Protein AF-A0A2R6EKC9-F1 (afdb_monomer)

Solvent-accessible surface area (backbone atoms only — not comparable to full-atom values): 5027 Å² total; per-residue (Å²): 110,56,73,66,59,48,53,51,51,53,52,45,53,69,73,37,22,56,61,52,12,46,51,50,48,76,74,42,62,63,78,63,34,31,74,49,75,50,29,46,23,76,59,31,49,51,51,53,38,53,52,52,52,52,50,51,24,51,51,30,36,73,76,72,70,48,46,81,78,52,73,65,36,52,54,52,43,47,50,53,47,65,76,42,30,42,60,29,29,45,29,50,79,109

Radius of gyration: 13.17 Å; Cα contacts (8 Å, |Δi|>4): 97; chains: 1; bounding box: 31×19×33 Å

pLDDT: mean 91.04, std 4.57, range [70.75, 96.44]

Nearest PDB structures (foldseek):
  8g6v-assembly1_I  TM=2.918E-01  e=6.069E+00  Hepatitis B virus

Mean predicted aligned error: 3.45 Å

Structure (mmCIF, N/CA/C/O backbone):
data_AF-A0A2R6EKC9-F1
#
_entry.id   AF-A0A2R6EKC9-F1
#
loop_
_atom_site.group_PDB
_atom_site.id
_atom_site.type_symbo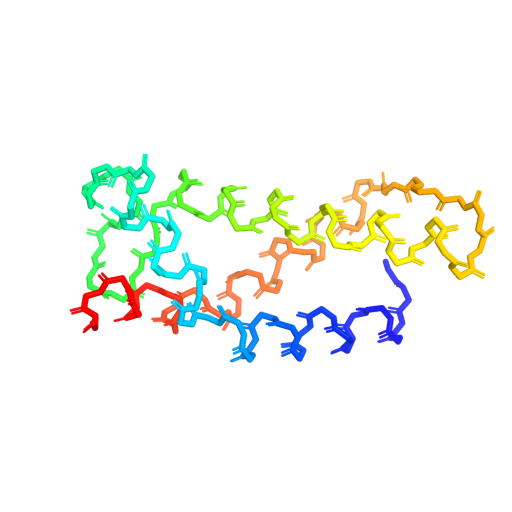l
_atom_site.label_atom_id
_atom_site.label_alt_id
_atom_site.label_comp_id
_atom_site.label_asym_id
_atom_site.label_entity_id
_atom_site.label_seq_id
_atom_site.pdbx_PDB_ins_code
_atom_site.Cartn_x
_atom_site.Cartn_y
_atom_site.Cartn_z
_atom_site.occupancy
_atom_site.B_iso_or_equiv
_atom_site.auth_seq_id
_atom_site.auth_comp_id
_atom_site.auth_asym_id
_atom_site.auth_atom_id
_atom_site.pdbx_PDB_model_num
ATOM 1 N N . MET A 1 1 ? 1.590 -3.158 -13.316 1.00 89.81 1 MET A N 1
ATOM 2 C CA . MET A 1 1 ? 2.861 -3.463 -12.633 1.00 89.81 1 MET A CA 1
ATOM 3 C C . MET A 1 1 ? 3.480 -4.716 -13.235 1.00 89.81 1 MET A C 1
ATOM 5 O O . MET A 1 1 ? 2.759 -5.469 -13.886 1.00 89.81 1 MET A O 1
ATOM 9 N N . ASP A 1 2 ? 4.795 -4.929 -13.125 1.00 89.12 2 ASP A N 1
ATOM 10 C CA . ASP A 1 2 ? 5.368 -6.230 -13.503 1.00 89.1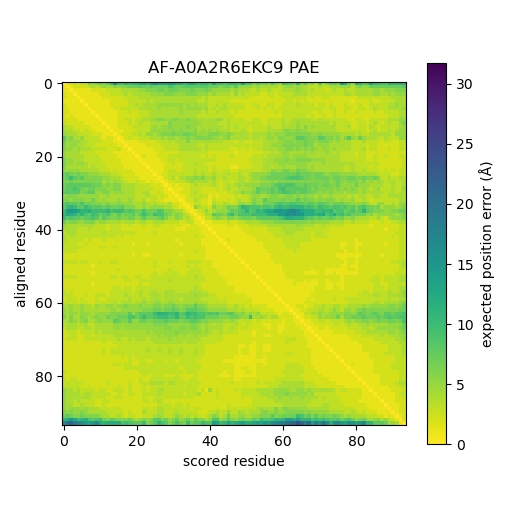2 2 ASP A CA 1
ATOM 11 C C . ASP A 1 2 ? 5.271 -7.251 -12.354 1.00 89.12 2 ASP A C 1
ATOM 13 O O . ASP A 1 2 ? 4.956 -6.909 -11.213 1.00 89.12 2 ASP A O 1
ATOM 17 N N . ARG A 1 3 ? 5.509 -8.535 -12.652 1.00 90.75 3 ARG A N 1
ATOM 18 C CA . ARG A 1 3 ? 5.369 -9.603 -11.649 1.00 90.75 3 ARG A CA 1
ATOM 19 C C . ARG A 1 3 ? 6.319 -9.424 -10.462 1.00 90.75 3 ARG A C 1
ATOM 21 O O . ARG A 1 3 ? 5.923 -9.708 -9.339 1.00 90.75 3 ARG A O 1
ATOM 28 N N . TYR A 1 4 ? 7.552 -8.992 -10.711 1.00 89.38 4 TYR A N 1
ATOM 29 C CA . TYR A 1 4 ? 8.554 -8.837 -9.659 1.00 89.38 4 TYR A CA 1
ATOM 30 C C . TYR A 1 4 ? 8.187 -7.679 -8.726 1.00 89.38 4 TYR A C 1
ATOM 32 O O . TYR A 1 4 ? 8.273 -7.812 -7.510 1.00 89.38 4 TYR A O 1
ATOM 40 N N . GLU A 1 5 ? 7.723 -6.563 -9.289 1.00 91.69 5 GLU A N 1
ATOM 41 C CA . GLU A 1 5 ? 7.203 -5.430 -8.526 1.00 91.69 5 GLU A CA 1
ATOM 42 C C . GLU A 1 5 ? 6.000 -5.841 -7.665 1.00 91.69 5 GLU A C 1
ATOM 44 O O . GLU A 1 5 ? 5.964 -5.506 -6.482 1.00 91.69 5 GLU A O 1
ATOM 49 N N . ARG A 1 6 ? 5.057 -6.617 -8.223 1.00 92.25 6 ARG A N 1
ATOM 50 C CA . ARG A 1 6 ? 3.892 -7.120 -7.479 1.00 92.25 6 ARG A CA 1
ATOM 51 C C . ARG A 1 6 ? 4.311 -8.008 -6.308 1.00 92.25 6 ARG A C 1
ATOM 53 O O . ARG A 1 6 ? 3.841 -7.789 -5.200 1.00 92.25 6 ARG A O 1
ATOM 60 N N . GLU A 1 7 ? 5.183 -8.989 -6.549 1.00 92.38 7 GLU A N 1
ATOM 61 C CA . GLU A 1 7 ? 5.698 -9.897 -5.510 1.00 92.38 7 GLU A CA 1
ATOM 62 C C . GLU A 1 7 ? 6.417 -9.117 -4.398 1.00 92.38 7 GLU A C 1
ATOM 64 O O . GLU A 1 7 ? 6.200 -9.375 -3.218 1.00 92.38 7 GLU A O 1
ATOM 69 N N . LEU A 1 8 ? 7.208 -8.102 -4.756 1.00 90.25 8 LEU A N 1
ATOM 70 C CA . LEU A 1 8 ? 7.913 -7.277 -3.778 1.00 90.25 8 LEU A CA 1
ATOM 71 C C . LEU A 1 8 ? 6.952 -6.429 -2.934 1.00 90.25 8 LEU A C 1
ATOM 73 O O . LEU A 1 8 ? 7.157 -6.308 -1.727 1.00 90.25 8 LEU A O 1
ATOM 77 N N . LEU A 1 9 ? 5.913 -5.842 -3.537 1.00 91.75 9 LEU A N 1
ATOM 78 C CA . LEU A 1 9 ? 4.908 -5.082 -2.787 1.00 91.75 9 LEU A CA 1
ATOM 79 C C . LEU A 1 9 ? 4.044 -5.980 -1.892 1.00 91.75 9 LEU A C 1
ATOM 81 O O . LEU A 1 9 ? 3.717 -5.567 -0.782 1.00 91.75 9 LEU A O 1
ATOM 85 N N . ASP A 1 10 ? 3.720 -7.193 -2.340 1.00 92.19 10 ASP A N 1
ATOM 86 C CA . ASP A 1 10 ? 2.993 -8.207 -1.564 1.00 92.19 10 ASP A CA 1
ATOM 87 C C . ASP A 1 10 ? 3.798 -8.681 -0.334 1.00 92.19 10 ASP A C 1
ATOM 89 O O . ASP A 1 10 ? 3.300 -8.735 0.798 1.00 92.19 10 ASP A O 1
ATOM 93 N N . ASP A 1 11 ? 5.099 -8.916 -0.520 1.00 90.19 11 ASP A N 1
ATOM 94 C CA . ASP A 1 11 ? 6.020 -9.197 0.581 1.00 90.19 11 ASP A CA 1
ATOM 95 C C . ASP A 1 11 ? 6.156 -7.991 1.521 1.00 90.19 11 ASP A C 1
ATOM 97 O O . ASP A 1 11 ? 6.169 -8.150 2.746 1.00 90.19 11 ASP A O 1
ATOM 101 N N . ALA A 1 12 ? 6.232 -6.775 0.971 1.00 87.38 12 ALA A N 1
ATOM 102 C CA . ALA A 1 12 ? 6.359 -5.552 1.753 1.00 87.38 12 ALA A CA 1
ATOM 103 C C . ALA A 1 12 ? 5.130 -5.323 2.638 1.00 87.38 12 ALA A C 1
ATOM 105 O O . ALA A 1 12 ? 5.288 -5.123 3.840 1.00 87.38 12 ALA A O 1
ATOM 106 N N . ILE A 1 13 ? 3.913 -5.398 2.092 1.00 90.00 13 ILE A N 1
ATOM 107 C CA . ILE A 1 13 ? 2.686 -5.206 2.877 1.00 90.00 13 ILE A CA 1
ATOM 108 C C . ILE A 1 13 ? 2.534 -6.294 3.948 1.00 90.00 13 ILE A C 1
ATOM 110 O O . ILE A 1 13 ? 2.164 -5.975 5.077 1.00 90.00 13 ILE A O 1
ATOM 114 N N . SER A 1 14 ? 2.931 -7.538 3.650 1.00 88.00 14 SER A N 1
ATOM 115 C CA . SER A 1 14 ? 2.914 -8.662 4.596 1.00 88.00 14 SER A CA 1
ATOM 116 C C . SER A 1 14 ? 3.898 -8.493 5.756 1.00 88.00 14 SER A C 1
ATOM 118 O O . SER A 1 14 ? 3.592 -8.839 6.898 1.00 88.00 14 SER A O 1
ATOM 120 N N . GLN A 1 15 ? 5.107 -8.003 5.477 1.00 87.69 15 GLN A N 1
ATOM 121 C CA . GLN A 1 15 ? 6.161 -7.831 6.485 1.00 87.69 15 GLN A CA 1
ATOM 122 C C . GLN A 1 15 ? 5.989 -6.541 7.285 1.00 87.69 15 GLN A C 1
ATOM 124 O O . GLN A 1 15 ? 6.382 -6.473 8.449 1.00 87.69 15 GLN A O 1
ATOM 129 N N . LEU A 1 16 ? 5.404 -5.518 6.665 1.00 88.56 16 LEU A N 1
ATOM 130 C CA . LEU A 1 16 ? 5.273 -4.187 7.240 1.00 88.56 16 LEU A CA 1
ATOM 131 C C . LEU A 1 16 ? 3.887 -3.927 7.828 1.00 88.56 16 LEU A C 1
ATOM 133 O O . LEU A 1 16 ? 3.687 -2.830 8.339 1.00 88.56 16 LEU A O 1
ATOM 137 N N . SER A 1 17 ? 2.958 -4.895 7.829 1.00 87.31 17 SER A N 1
ATOM 138 C CA . SER A 1 17 ? 1.586 -4.690 8.334 1.00 87.31 17 SER A CA 1
ATOM 139 C C . SER A 1 17 ? 1.574 -4.091 9.744 1.00 87.31 17 SER A C 1
ATOM 141 O O . SER A 1 17 ? 0.850 -3.134 9.989 1.00 87.31 17 SER A O 1
ATOM 143 N N . ALA A 1 18 ? 2.451 -4.568 10.637 1.00 87.38 18 ALA A N 1
ATOM 144 C CA . ALA A 1 18 ? 2.595 -4.030 11.991 1.00 87.38 18 ALA A CA 1
ATOM 145 C C . ALA A 1 18 ? 3.083 -2.569 12.006 1.00 87.38 18 ALA A C 1
ATOM 147 O O . ALA A 1 18 ? 2.579 -1.732 12.752 1.00 87.38 18 ALA A O 1
ATOM 148 N N . SER A 1 19 ? 4.053 -2.232 11.150 1.00 88.69 19 SER A N 1
ATOM 149 C CA . SER A 1 19 ? 4.553 -0.858 11.032 1.00 88.69 19 SER A CA 1
ATOM 150 C C . SER A 1 19 ? 3.516 0.075 10.407 1.00 88.69 19 SER A C 1
ATOM 152 O O . SER A 1 19 ? 3.441 1.237 10.800 1.00 88.69 19 SER A O 1
ATOM 154 N N . ILE A 1 20 ? 2.745 -0.417 9.436 1.00 90.31 20 ILE A N 1
ATOM 155 C CA . ILE A 1 20 ? 1.650 0.306 8.786 1.00 90.31 20 ILE A CA 1
ATOM 156 C C . ILE A 1 20 ? 0.542 0.566 9.810 1.00 90.31 20 ILE A C 1
ATOM 158 O O . ILE A 1 20 ? 0.138 1.714 9.979 1.00 90.31 20 ILE A O 1
ATOM 162 N N . GLY A 1 21 ? 0.122 -0.463 10.551 1.00 87.25 21 GLY A N 1
ATOM 163 C CA . GLY A 1 21 ? -0.864 -0.339 11.622 1.00 87.25 21 GLY A CA 1
ATOM 164 C C . GLY A 1 21 ? -0.427 0.656 12.698 1.00 87.25 21 GLY A C 1
ATOM 165 O O . GLY A 1 21 ? -1.199 1.538 13.076 1.00 87.25 21 GLY A O 1
ATOM 166 N N . ASN A 1 22 ? 0.843 0.613 13.121 1.00 88.50 22 ASN A N 1
ATOM 167 C CA . ASN A 1 22 ? 1.367 1.591 14.075 1.00 88.50 22 ASN A CA 1
ATOM 168 C C . ASN A 1 22 ? 1.376 3.022 13.512 1.00 88.50 22 ASN A C 1
ATOM 170 O O . ASN A 1 22 ? 0.993 3.953 14.214 1.00 88.50 22 ASN A O 1
ATOM 174 N N . ALA A 1 23 ? 1.778 3.210 12.251 1.00 89.81 23 ALA A N 1
ATOM 175 C CA . ALA A 1 23 ? 1.780 4.529 11.618 1.00 89.81 23 ALA A CA 1
ATOM 176 C C . ALA A 1 23 ? 0.363 5.111 11.491 1.00 89.81 23 ALA A C 1
ATOM 178 O O . ALA A 1 23 ? 0.164 6.300 11.738 1.00 89.81 23 ALA A O 1
ATOM 179 N N . LEU A 1 24 ? -0.624 4.273 11.157 1.00 90.50 24 LEU A N 1
ATOM 180 C CA . LEU A 1 24 ? -2.032 4.667 11.120 1.00 90.50 24 LEU A CA 1
ATOM 181 C C . LEU A 1 24 ? -2.535 5.060 12.515 1.00 90.50 24 LEU A C 1
ATOM 183 O O . LEU A 1 24 ? -3.160 6.108 12.657 1.00 90.50 24 LEU A O 1
ATOM 187 N N . ARG A 1 25 ? -2.196 4.278 13.547 1.00 88.19 25 ARG A N 1
ATOM 188 C CA . ARG A 1 25 ? -2.549 4.569 14.945 1.00 88.19 25 ARG A CA 1
ATOM 189 C C . ARG A 1 25 ? -1.938 5.868 15.469 1.00 88.19 25 ARG A C 1
ATOM 191 O O . ARG A 1 25 ? -2.592 6.598 16.203 1.00 88.19 25 ARG A O 1
ATOM 198 N N . GLU A 1 26 ? -0.667 6.126 15.172 1.00 90.56 26 GLU A N 1
ATOM 199 C CA . GLU A 1 26 ? 0.029 7.328 15.651 1.00 90.56 26 GLU A CA 1
ATOM 200 C C . GLU A 1 26 ? -0.379 8.584 14.871 1.00 90.56 26 GLU A C 1
ATOM 202 O O . GLU A 1 26 ? -0.367 9.687 15.419 1.00 90.56 26 GLU A O 1
ATOM 207 N N . GLY A 1 27 ? -0.712 8.424 13.588 1.00 89.94 27 GLY A N 1
ATOM 208 C CA . GLY A 1 27 ? -1.037 9.527 12.690 1.00 89.94 27 GLY A CA 1
ATOM 209 C C . GLY A 1 27 ? -2.498 9.968 12.727 1.00 89.94 27 GLY A C 1
ATOM 210 O O . GLY A 1 27 ? -2.777 11.126 12.409 1.00 89.94 27 GLY A O 1
ATOM 211 N N . PHE A 1 28 ? -3.423 9.076 13.096 1.00 90.56 28 PHE A N 1
ATOM 212 C CA . PHE A 1 28 ? -4.861 9.303 12.964 1.00 90.56 28 PHE A CA 1
ATOM 213 C C . PHE A 1 28 ? -5.656 8.764 14.154 1.00 90.56 28 PHE A C 1
ATOM 215 O O . PHE A 1 28 ? -5.229 7.869 14.879 1.00 90.56 28 PHE A O 1
ATOM 222 N N . GLU A 1 29 ? -6.859 9.303 14.335 1.00 89.44 29 GLU A N 1
ATOM 223 C CA . GLU A 1 29 ? -7.839 8.730 15.254 1.00 89.44 29 GLU A CA 1
ATOM 224 C C . GLU A 1 29 ? -8.298 7.362 14.728 1.00 89.44 29 GLU A C 1
ATOM 226 O O . GLU A 1 29 ? -8.530 7.204 13.531 1.00 89.44 29 GLU A O 1
ATOM 231 N N . THR A 1 30 ? -8.446 6.372 15.614 1.00 83.94 30 THR A N 1
ATOM 232 C CA . THR A 1 30 ? -8.795 4.986 15.247 1.00 83.94 30 THR A CA 1
ATOM 233 C C . THR A 1 30 ? -10.049 4.911 14.374 1.00 83.94 30 THR A C 1
ATOM 235 O O . THR A 1 30 ? -10.038 4.228 13.358 1.00 83.94 30 THR A O 1
ATOM 238 N N . GLU A 1 31 ? -11.091 5.669 14.719 1.00 85.31 31 GLU A N 1
ATOM 239 C CA . GLU A 1 31 ? -12.369 5.725 13.988 1.00 85.31 31 GLU A CA 1
ATOM 240 C C . GLU A 1 31 ? -12.229 6.297 12.567 1.00 85.31 31 GLU A C 1
ATOM 242 O O . GLU A 1 31 ? -13.082 6.070 11.718 1.00 85.31 31 GLU A O 1
ATOM 247 N N . ALA A 1 32 ? -11.156 7.041 12.281 1.00 88.12 32 ALA A N 1
ATOM 248 C CA . ALA A 1 32 ? -10.906 7.563 10.942 1.00 88.12 32 ALA A CA 1
ATOM 249 C C . ALA A 1 32 ? -10.324 6.499 10.001 1.00 88.12 32 ALA A C 1
ATOM 251 O O . ALA A 1 32 ? -10.456 6.630 8.785 1.00 88.12 32 ALA A O 1
ATOM 252 N N . VAL A 1 33 ? -9.662 5.470 10.538 1.00 89.50 33 VAL A N 1
ATOM 253 C CA . VAL A 1 33 ? -8.893 4.479 9.764 1.00 89.50 33 VAL A CA 1
ATOM 254 C C . VAL A 1 33 ? -9.443 3.057 9.866 1.00 89.50 33 VAL A C 1
ATOM 256 O O . VAL A 1 33 ? -9.064 2.225 9.048 1.00 89.50 33 VAL A O 1
ATOM 259 N N . LEU A 1 34 ? -10.339 2.787 10.817 1.00 87.81 34 LEU A N 1
ATOM 260 C CA . LEU A 1 34 ? -10.982 1.489 11.030 1.00 87.81 34 LEU A CA 1
ATOM 261 C C . LEU A 1 34 ? -12.504 1.613 11.058 1.00 87.81 34 LEU A C 1
ATOM 263 O O . LEU A 1 34 ? -13.045 2.388 11.846 1.00 87.81 34 LEU A O 1
ATOM 267 N N . GLU A 1 35 ? -13.163 0.814 10.223 1.00 84.38 35 GLU A N 1
ATOM 268 C CA . GLU A 1 35 ? -14.622 0.664 10.220 1.00 84.38 35 GLU A CA 1
ATOM 269 C C . GLU A 1 35 ? -15.027 -0.392 11.263 1.00 84.38 35 GLU A C 1
ATOM 271 O O . GLU A 1 35 ? -15.854 -0.146 12.143 1.00 84.38 35 GLU A O 1
ATOM 276 N N . GLU A 1 36 ? -14.350 -1.546 11.229 1.00 81.75 36 GLU A N 1
ATOM 277 C CA . GLU A 1 36 ? -14.469 -2.638 12.196 1.00 81.75 36 GLU A CA 1
ATOM 278 C C . GLU A 1 36 ? -13.079 -3.092 12.679 1.00 81.75 36 GLU A C 1
ATOM 280 O O . GLU A 1 36 ? -12.049 -2.549 12.287 1.00 81.75 36 GLU A O 1
ATOM 285 N N . LYS A 1 37 ? -13.009 -4.076 13.586 1.00 79.00 37 LYS A N 1
ATOM 286 C CA . LYS A 1 37 ? -11.725 -4.515 14.175 1.00 79.00 37 LYS A CA 1
ATOM 287 C C . LYS A 1 37 ? -10.750 -5.120 13.161 1.00 79.00 37 LYS A C 1
ATOM 289 O O . LYS A 1 37 ? -9.558 -5.216 13.449 1.00 79.00 37 LYS A O 1
ATOM 294 N N . ASP A 1 38 ? -11.273 -5.570 12.037 1.00 85.38 38 ASP A N 1
ATOM 295 C CA . ASP A 1 38 ? -10.604 -6.293 10.967 1.00 85.38 38 ASP A CA 1
ATOM 296 C C . ASP A 1 38 ? -10.922 -5.695 9.590 1.00 85.38 38 ASP A C 1
ATOM 298 O O . ASP A 1 38 ? -10.734 -6.377 8.588 1.00 85.38 38 ASP A O 1
ATOM 302 N N . GLU A 1 39 ? -11.369 -4.435 9.537 1.00 91.06 39 GLU A N 1
ATOM 303 C CA . GLU A 1 39 ? -11.659 -3.742 8.280 1.00 91.06 39 GLU A CA 1
ATOM 304 C C . GLU A 1 39 ? -11.214 -2.275 8.336 1.00 91.06 39 GLU A C 1
ATOM 306 O O . GLU A 1 39 ? -11.596 -1.526 9.246 1.00 91.06 39 GLU A O 1
ATOM 311 N N . LEU A 1 40 ? -10.396 -1.851 7.366 1.00 92.06 40 LEU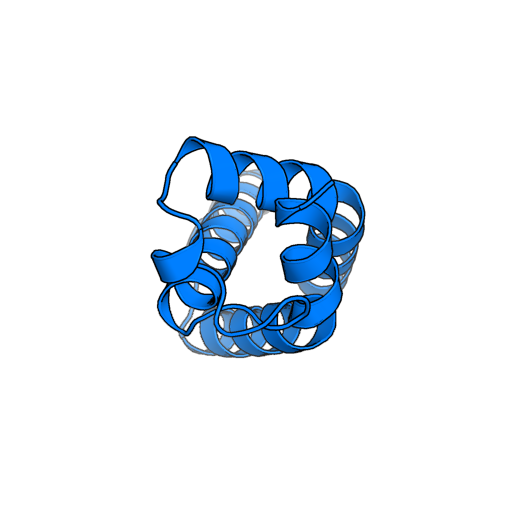 A N 1
ATOM 312 C CA . LEU A 1 40 ? -10.032 -0.441 7.221 1.00 92.06 40 LEU A CA 1
ATOM 313 C C . LEU A 1 40 ? -11.205 0.364 6.655 1.00 92.06 40 LEU A C 1
ATOM 315 O O . LEU A 1 40 ? -11.968 -0.108 5.818 1.00 92.06 40 LEU A O 1
ATOM 319 N N . THR A 1 41 ? -11.295 1.638 7.034 1.00 94.75 41 THR A N 1
ATOM 320 C CA . THR A 1 41 ? -12.148 2.576 6.289 1.00 94.75 41 THR A CA 1
ATOM 321 C C . THR A 1 41 ? -11.572 2.829 4.893 1.00 94.75 41 THR A C 1
ATOM 323 O O . THR A 1 41 ? -10.371 2.656 4.657 1.00 94.75 41 THR A O 1
ATOM 326 N N . ASP A 1 42 ? -12.382 3.399 3.994 1.00 94.56 42 ASP A N 1
ATOM 327 C CA . ASP A 1 42 ? -11.906 3.926 2.704 1.00 94.56 42 ASP A CA 1
ATOM 328 C C . ASP A 1 42 ? -10.694 4.863 2.868 1.00 94.56 42 ASP A C 1
ATOM 330 O O . ASP A 1 42 ? -9.771 4.868 2.051 1.00 94.56 42 ASP A O 1
ATOM 334 N N . PHE A 1 43 ? -10.674 5.659 3.943 1.00 94.12 43 PHE A N 1
ATOM 335 C CA . PHE A 1 43 ? -9.564 6.558 4.246 1.00 94.12 43 PHE A CA 1
ATOM 336 C C . PHE A 1 43 ? -8.302 5.796 4.672 1.00 94.12 43 PHE A C 1
ATOM 338 O O . PHE A 1 43 ? -7.213 6.101 4.178 1.00 94.12 43 PHE A O 1
ATOM 345 N N . GLY A 1 44 ? -8.442 4.794 5.545 1.00 93.62 44 GLY A N 1
ATOM 346 C CA . GLY A 1 44 ? -7.344 3.918 5.951 1.00 93.62 44 GLY A CA 1
ATOM 347 C C . GLY A 1 44 ? -6.745 3.181 4.753 1.00 93.62 44 GLY A C 1
ATOM 348 O O . GLY A 1 44 ? -5.537 3.261 4.518 1.00 93.62 44 GLY A O 1
ATOM 349 N N . ALA A 1 45 ? -7.593 2.562 3.931 1.00 94.69 45 ALA A N 1
ATOM 350 C CA . ALA A 1 45 ? -7.181 1.873 2.714 1.00 94.69 45 ALA A CA 1
ATOM 351 C C . ALA A 1 45 ? -6.474 2.821 1.729 1.00 94.69 45 ALA A C 1
ATOM 353 O O . ALA A 1 45 ? -5.391 2.502 1.232 1.00 94.69 45 ALA A O 1
ATOM 354 N N . MET A 1 46 ? -7.017 4.022 1.497 1.00 95.31 46 MET A N 1
ATOM 355 C CA . MET A 1 46 ? -6.390 5.043 0.647 1.00 95.31 46 MET A CA 1
ATOM 356 C C . MET A 1 46 ? -4.999 5.448 1.160 1.00 95.31 46 MET A C 1
ATOM 358 O O . MET A 1 46 ? -4.077 5.646 0.363 1.00 95.31 46 MET A O 1
ATOM 362 N N . TRP A 1 47 ? -4.813 5.562 2.478 1.00 95.25 47 TRP A N 1
ATOM 363 C CA . TRP A 1 47 ? -3.506 5.875 3.055 1.00 95.25 47 TRP A CA 1
ATOM 364 C C . TRP A 1 47 ? -2.486 4.764 2.777 1.00 95.25 47 TRP A C 1
ATOM 366 O O . TRP A 1 47 ? -1.378 5.047 2.310 1.00 95.25 47 TRP A O 1
ATOM 376 N N . VAL A 1 48 ? -2.869 3.499 2.991 1.00 94.50 48 VAL A N 1
ATOM 377 C CA . VAL A 1 48 ? -2.006 2.338 2.710 1.00 94.50 48 VAL A CA 1
ATOM 378 C C . VAL A 1 48 ? -1.668 2.259 1.219 1.00 94.50 48 VAL A C 1
ATOM 380 O O . VAL A 1 48 ? -0.509 2.044 0.859 1.00 94.50 48 VAL A O 1
ATOM 383 N N . GLN A 1 49 ? -2.643 2.509 0.341 1.00 95.31 49 GLN A N 1
ATOM 384 C CA . GLN A 1 49 ? -2.406 2.595 -1.102 1.00 95.31 49 GLN A CA 1
ATOM 385 C C . GLN A 1 49 ? -1.370 3.678 -1.429 1.00 95.31 49 GLN A C 1
ATOM 387 O O . GLN A 1 49 ? -0.421 3.417 -2.166 1.00 95.31 49 GLN A O 1
ATOM 392 N N . GLY A 1 50 ? -1.495 4.874 -0.844 1.00 94.75 50 GLY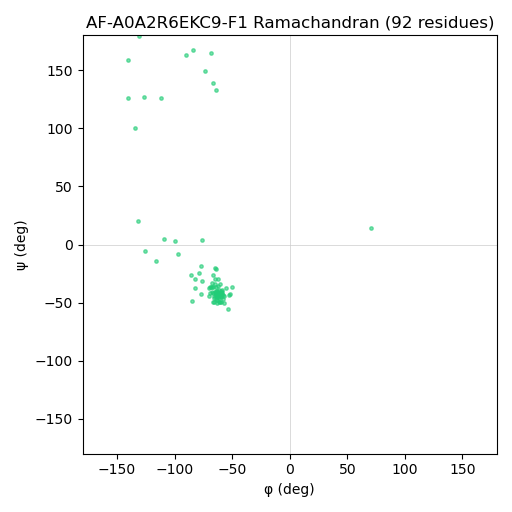 A N 1
ATOM 393 C CA . GLY A 1 50 ? -0.530 5.962 -1.022 1.00 94.75 50 GLY A CA 1
ATOM 394 C C . GLY A 1 50 ? 0.884 5.590 -0.566 1.00 94.75 50 GLY A C 1
ATOM 395 O O . GLY A 1 50 ? 1.861 5.900 -1.254 1.00 94.75 50 GLY A O 1
ATOM 396 N N . TYR A 1 51 ? 0.998 4.867 0.550 1.00 93.56 51 TYR A N 1
ATOM 397 C CA . TYR A 1 51 ? 2.270 4.331 1.029 1.00 93.56 51 TYR A CA 1
ATOM 398 C C . TYR A 1 51 ? 2.907 3.372 0.008 1.00 93.56 51 TYR A C 1
ATOM 400 O O . TYR A 1 51 ? 4.070 3.554 -0.364 1.00 93.56 51 TYR A O 1
ATOM 408 N N . LEU A 1 52 ? 2.146 2.400 -0.506 1.00 94.44 52 LEU A N 1
ATOM 409 C CA . LEU A 1 52 ? 2.637 1.440 -1.501 1.00 94.44 52 LEU A CA 1
ATOM 410 C C . LEU A 1 52 ? 2.970 2.092 -2.850 1.00 94.44 52 LEU A C 1
ATOM 412 O O . LEU A 1 52 ? 3.973 1.738 -3.469 1.00 94.44 52 LEU A O 1
ATOM 416 N N . VAL A 1 53 ? 2.199 3.094 -3.279 1.00 95.81 53 VAL A N 1
ATOM 417 C CA . VAL A 1 53 ? 2.515 3.908 -4.466 1.00 95.81 53 VAL A CA 1
ATOM 418 C C . VAL A 1 53 ? 3.880 4.584 -4.305 1.00 95.81 53 VAL A C 1
ATOM 420 O O . VAL A 1 53 ? 4.690 4.569 -5.234 1.00 95.81 53 VAL A O 1
ATOM 423 N N . GLY A 1 54 ? 4.176 5.128 -3.120 1.00 94.69 54 GLY A N 1
ATOM 424 C CA . GLY A 1 54 ? 5.484 5.711 -2.808 1.00 94.69 54 GLY A CA 1
ATOM 425 C C . GLY A 1 54 ? 6.629 4.692 -2.853 1.00 94.69 54 GLY A C 1
ATOM 426 O O . GLY A 1 54 ? 7.705 4.993 -3.383 1.00 94.69 54 GLY A O 1
ATOM 427 N N . GLN A 1 55 ? 6.395 3.474 -2.354 1.00 93.44 55 GLN A N 1
ATOM 428 C CA . GLN A 1 55 ? 7.363 2.373 -2.433 1.00 93.44 55 GLN A CA 1
ATOM 429 C C . GLN A 1 55 ? 7.645 1.977 -3.887 1.00 93.44 55 GLN A C 1
ATOM 431 O O . GLN A 1 55 ? 8.807 1.913 -4.289 1.00 93.44 55 GLN A O 1
ATOM 436 N N . LEU A 1 56 ? 6.601 1.797 -4.703 1.00 94.69 56 LEU A N 1
ATOM 437 C CA . LEU A 1 56 ? 6.742 1.452 -6.120 1.00 94.69 56 LEU A CA 1
ATOM 438 C C . LEU A 1 56 ? 7.491 2.539 -6.900 1.00 94.69 56 LEU A C 1
ATOM 440 O O . LEU A 1 56 ? 8.417 2.236 -7.655 1.00 94.69 56 LEU A O 1
ATOM 444 N N . ALA A 1 57 ? 7.138 3.810 -6.690 1.00 95.75 57 ALA A N 1
ATOM 445 C CA . ALA A 1 57 ? 7.822 4.933 -7.328 1.00 95.75 57 ALA A CA 1
ATOM 446 C C . ALA A 1 57 ? 9.316 4.969 -6.961 1.00 95.75 57 ALA A C 1
ATOM 448 O O . ALA A 1 57 ? 10.166 5.178 -7.829 1.00 95.75 57 ALA A O 1
ATOM 449 N N . THR A 1 58 ? 9.646 4.709 -5.691 1.00 94.25 58 THR A N 1
ATOM 450 C CA . THR A 1 58 ? 11.034 4.642 -5.208 1.00 94.25 58 THR A CA 1
ATOM 451 C C . THR A 1 58 ? 11.787 3.471 -5.837 1.00 94.25 58 THR A C 1
ATOM 453 O O . THR A 1 58 ? 12.901 3.651 -6.334 1.00 94.25 58 THR A O 1
ATOM 456 N N . LEU A 1 59 ? 11.170 2.287 -5.877 1.00 92.31 59 LEU A N 1
ATOM 457 C CA . LEU A 1 59 ? 11.743 1.097 -6.497 1.00 92.31 59 LEU A CA 1
ATOM 458 C C . LEU A 1 59 ? 12.086 1.359 -7.966 1.00 92.31 59 LEU A C 1
ATOM 460 O O . LEU A 1 59 ? 13.225 1.136 -8.374 1.00 92.31 59 LEU A O 1
ATOM 464 N N . ARG A 1 60 ? 11.137 1.893 -8.742 1.00 94.25 60 ARG A N 1
ATOM 465 C CA . ARG A 1 60 ? 11.337 2.180 -10.170 1.00 94.25 60 ARG A CA 1
ATOM 466 C C . ARG A 1 60 ? 12.337 3.305 -10.427 1.00 94.25 60 ARG A C 1
ATOM 468 O O . ARG A 1 60 ? 13.081 3.254 -11.408 1.00 94.25 60 ARG A O 1
ATOM 475 N N . ALA A 1 61 ? 12.401 4.307 -9.548 1.00 95.19 61 ALA A N 1
ATOM 476 C CA . ALA A 1 61 ? 13.427 5.346 -9.622 1.00 95.19 61 ALA A CA 1
ATOM 477 C C . ALA A 1 61 ? 14.836 4.748 -9.514 1.00 95.19 61 ALA A C 1
ATOM 479 O O . ALA A 1 61 ? 15.724 5.126 -10.274 1.00 95.19 61 ALA A O 1
ATOM 480 N N . ILE A 1 62 ? 15.030 3.797 -8.596 1.00 92.56 62 ILE A N 1
ATOM 481 C CA . ILE A 1 62 ? 16.330 3.166 -8.341 1.00 92.56 62 ILE A CA 1
ATOM 482 C C . ILE A 1 62 ? 16.667 2.126 -9.417 1.00 92.56 62 ILE A C 1
ATOM 484 O O . ILE A 1 62 ? 17.810 2.067 -9.868 1.00 92.56 62 ILE A O 1
ATOM 488 N N . SER A 1 63 ? 15.700 1.306 -9.835 1.00 90.25 63 SER A N 1
ATOM 489 C CA . SER A 1 63 ? 15.940 0.181 -10.747 1.00 90.25 63 SER A CA 1
ATOM 490 C C . SER A 1 63 ? 15.982 0.584 -12.222 1.00 90.25 63 SER A C 1
ATOM 492 O O . SER A 1 63 ? 16.788 0.048 -12.981 1.00 90.25 63 SER A O 1
ATOM 494 N N . ALA A 1 64 ? 15.133 1.530 -12.632 1.00 89.75 64 ALA A N 1
ATOM 495 C CA . ALA A 1 64 ? 14.912 1.887 -14.033 1.00 89.75 64 ALA A CA 1
ATOM 496 C C . ALA A 1 64 ? 15.098 3.386 -14.328 1.00 89.75 64 ALA A C 1
ATOM 498 O O . ALA A 1 64 ? 15.022 3.795 -15.487 1.00 89.75 64 ALA A O 1
ATOM 499 N N . GLY A 1 65 ? 15.324 4.219 -13.306 1.00 91.62 65 GLY A N 1
ATOM 500 C CA . GLY A 1 65 ? 15.445 5.671 -13.465 1.00 91.62 65 GLY A CA 1
ATOM 501 C C . GLY A 1 65 ? 14.125 6.373 -13.804 1.00 91.62 65 GLY A C 1
ATOM 502 O O . GLY A 1 65 ? 14.148 7.525 -14.235 1.00 91.62 65 GLY A O 1
ATOM 503 N N . ASN A 1 66 ? 12.981 5.699 -13.637 1.00 91.75 66 ASN A N 1
ATOM 504 C CA . ASN A 1 66 ? 11.666 6.225 -13.998 1.00 91.75 66 ASN A CA 1
ATOM 505 C C . ASN A 1 66 ? 10.640 5.975 -12.878 1.00 91.75 66 ASN A C 1
ATOM 507 O O . ASN A 1 66 ? 10.093 4.881 -12.813 1.00 91.75 66 ASN A O 1
ATOM 511 N N . PRO A 1 67 ? 10.320 6.968 -12.031 1.00 94.31 67 PRO A N 1
ATOM 512 C CA . PRO A 1 67 ? 9.409 6.799 -10.894 1.00 94.31 67 PRO A CA 1
ATOM 513 C C . PRO A 1 67 ? 7.921 6.744 -11.274 1.00 94.31 67 PRO A C 1
ATOM 515 O O . PRO A 1 67 ? 7.070 6.750 -10.387 1.00 94.31 67 PRO A O 1
ATOM 518 N N . ASN A 1 68 ? 7.574 6.768 -12.565 1.00 95.25 68 ASN A N 1
ATOM 519 C CA . ASN A 1 68 ? 6.184 6.910 -12.983 1.00 95.25 68 ASN A CA 1
ATOM 520 C C . ASN A 1 68 ? 5.326 5.713 -12.546 1.00 95.25 68 ASN A C 1
ATOM 522 O O . ASN A 1 68 ? 5.668 4.553 -12.784 1.00 95.25 68 ASN A O 1
ATOM 526 N N . VAL A 1 69 ? 4.167 6.032 -11.972 1.00 95.50 69 VAL A N 1
ATOM 527 C CA . VAL A 1 69 ? 3.112 5.091 -11.585 1.00 95.50 69 VAL A CA 1
ATOM 528 C C . VAL A 1 69 ? 1.908 5.344 -12.488 1.00 95.50 69 VAL A C 1
ATOM 530 O O . VAL A 1 69 ? 1.466 6.483 -12.647 1.00 95.50 69 VAL A O 1
ATOM 533 N N . SER 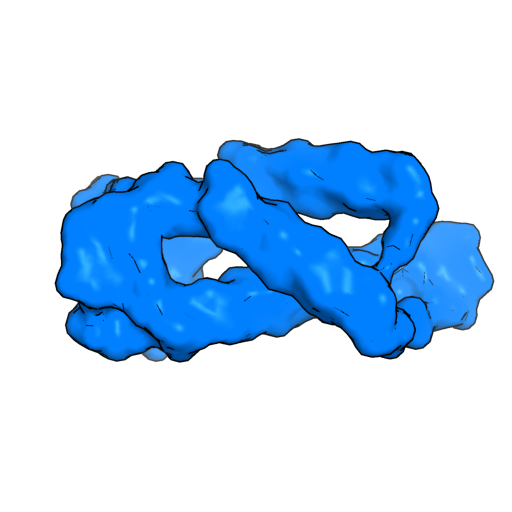A 1 70 ? 1.421 4.295 -13.141 1.00 96.19 70 SER A N 1
ATOM 534 C CA . SER A 1 70 ? 0.278 4.357 -14.051 1.00 96.19 70 SER A CA 1
ATOM 535 C C . SER A 1 70 ? -1.045 4.111 -13.315 1.00 96.19 70 SER A C 1
ATOM 537 O O . SER A 1 70 ? -1.038 3.536 -12.228 1.00 96.19 70 SER A O 1
ATOM 539 N N . PRO A 1 71 ? -2.201 4.462 -13.908 1.00 96.31 71 PRO A N 1
ATOM 540 C CA . PRO A 1 71 ? -3.502 4.113 -13.335 1.00 96.31 71 PRO A CA 1
ATOM 541 C C . PRO A 1 71 ? -3.681 2.608 -13.088 1.00 96.31 71 PRO A C 1
ATOM 543 O O . PRO A 1 71 ? -4.207 2.224 -12.052 1.00 96.31 71 PRO A O 1
ATOM 546 N N . ALA A 1 72 ? -3.166 1.758 -13.983 1.00 96.44 72 ALA A N 1
ATOM 547 C CA . ALA A 1 72 ? -3.211 0.306 -13.807 1.00 96.44 72 ALA A CA 1
ATOM 548 C C . ALA A 1 72 ? -2.380 -0.164 -12.600 1.00 96.44 72 ALA A C 1
ATOM 550 O O . ALA A 1 72 ? -2.764 -1.109 -11.922 1.00 96.44 72 ALA A O 1
ATOM 551 N N . ASP A 1 73 ? -1.260 0.507 -12.300 1.00 95.88 73 ASP A N 1
ATOM 552 C CA . ASP A 1 73 ? -0.487 0.209 -11.089 1.00 95.88 73 ASP A CA 1
ATOM 553 C C . ASP A 1 73 ? -1.271 0.586 -9.821 1.00 95.88 73 ASP A C 1
ATOM 555 O O . ASP A 1 73 ? -1.200 -0.131 -8.830 1.00 95.88 73 ASP A O 1
ATOM 559 N N . ILE A 1 74 ? -2.041 1.681 -9.852 1.00 95.56 74 ILE A N 1
ATOM 560 C CA . ILE A 1 74 ? -2.889 2.106 -8.726 1.00 95.56 74 ILE A CA 1
ATOM 561 C C . ILE A 1 74 ? -4.013 1.093 -8.485 1.00 95.56 74 ILE A C 1
ATOM 563 O O . ILE A 1 74 ? -4.252 0.718 -7.341 1.00 95.56 74 ILE A O 1
ATOM 567 N N . GLU A 1 75 ? -4.678 0.624 -9.545 1.00 95.94 75 GLU A N 1
ATOM 568 C CA . GLU A 1 75 ? -5.717 -0.412 -9.446 1.00 95.94 75 GLU A CA 1
ATOM 569 C C . GLU A 1 75 ? -5.163 -1.707 -8.837 1.00 95.94 75 GLU A C 1
ATOM 571 O O . GLU A 1 75 ? -5.777 -2.301 -7.952 1.00 95.94 75 GLU A O 1
ATOM 576 N N . GLU A 1 76 ? -3.971 -2.118 -9.267 1.00 95.62 76 GLU A N 1
ATOM 577 C CA . GLU A 1 76 ? -3.325 -3.337 -8.785 1.00 95.62 76 GLU A CA 1
ATOM 578 C C . GLU A 1 76 ? -2.843 -3.206 -7.330 1.00 95.62 76 GLU A C 1
ATOM 580 O O . GLU A 1 76 ? -3.000 -4.135 -6.541 1.00 95.62 76 GLU A O 1
ATOM 585 N N . ILE A 1 77 ? -2.340 -2.032 -6.935 1.00 95.94 77 ILE A N 1
ATOM 586 C CA . ILE A 1 77 ? -2.049 -1.713 -5.530 1.00 95.94 77 ILE A CA 1
ATOM 587 C C . ILE A 1 77 ? -3.331 -1.733 -4.693 1.00 95.94 77 ILE A C 1
ATOM 589 O O . ILE A 1 77 ? -3.320 -2.253 -3.581 1.00 95.94 77 ILE A O 1
ATOM 593 N N . GLY A 1 78 ? -4.442 -1.209 -5.213 1.00 95.62 78 GLY A N 1
ATOM 594 C CA . GLY A 1 78 ? -5.730 -1.258 -4.527 1.00 95.62 78 GLY A CA 1
ATOM 595 C C . GLY A 1 78 ? -6.194 -2.689 -4.255 1.00 95.62 78 GLY A C 1
ATOM 596 O O . GLY A 1 78 ? -6.637 -2.982 -3.146 1.00 95.62 78 GLY A O 1
ATOM 597 N N . ALA A 1 79 ? -6.013 -3.590 -5.225 1.00 95.50 79 ALA A N 1
ATOM 598 C CA . ALA A 1 79 ? -6.287 -5.013 -5.042 1.00 95.50 79 ALA A CA 1
ATOM 599 C C . ALA A 1 79 ? -5.383 -5.646 -3.970 1.00 95.50 79 ALA A C 1
ATOM 601 O O . ALA A 1 79 ? -5.885 -6.367 -3.114 1.00 95.50 79 ALA A O 1
ATOM 602 N N . LEU A 1 80 ? -4.082 -5.328 -3.959 1.00 94.50 80 LEU A N 1
ATOM 603 C CA . LEU A 1 80 ? -3.163 -5.798 -2.913 1.00 94.50 80 LEU A CA 1
ATOM 604 C C . LEU A 1 80 ? -3.574 -5.306 -1.520 1.00 94.50 80 LEU A C 1
ATOM 606 O O . LEU A 1 80 ? -3.551 -6.076 -0.568 1.00 94.50 80 LEU A O 1
ATOM 610 N N . VAL A 1 81 ? -3.979 -4.042 -1.380 1.00 94.50 81 VAL A N 1
ATOM 611 C CA . VAL A 1 81 ? -4.453 -3.529 -0.084 1.00 94.50 81 VAL A CA 1
ATOM 612 C C . VAL A 1 81 ? -5.702 -4.279 0.370 1.00 94.50 81 VAL A C 1
ATOM 614 O O . VAL A 1 81 ? -5.742 -4.714 1.514 1.00 94.50 81 VAL A O 1
ATOM 617 N N . ALA A 1 82 ? -6.663 -4.518 -0.526 1.00 94.12 82 ALA A N 1
ATOM 618 C CA . ALA A 1 82 ? -7.858 -5.298 -0.207 1.00 94.12 82 ALA 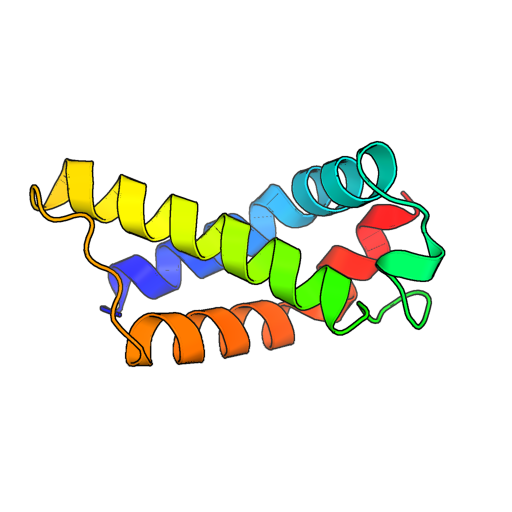A CA 1
ATOM 619 C C . ALA A 1 82 ? -7.539 -6.756 0.190 1.00 94.12 82 ALA A C 1
ATOM 621 O O . ALA A 1 82 ? -8.188 -7.308 1.074 1.00 94.12 82 ALA A O 1
ATOM 622 N N . GLU A 1 83 ? -6.525 -7.384 -0.420 1.00 94.00 83 GLU A N 1
ATOM 623 C CA . GLU A 1 83 ? -6.063 -8.735 -0.054 1.00 94.00 83 GLU A CA 1
ATOM 624 C C . GLU A 1 83 ? -5.479 -8.796 1.375 1.00 94.00 83 GLU A C 1
ATOM 626 O O . GLU A 1 83 ? -5.584 -9.831 2.038 1.00 94.00 83 GLU A O 1
ATOM 631 N N . HIS A 1 84 ? -4.902 -7.693 1.867 1.00 92.25 84 HIS A N 1
ATOM 632 C CA . HIS A 1 84 ? -4.230 -7.602 3.175 1.00 92.25 84 HIS A CA 1
ATOM 633 C C . HIS A 1 84 ? -4.988 -6.780 4.223 1.00 92.25 84 HIS A C 1
ATOM 635 O O . HIS A 1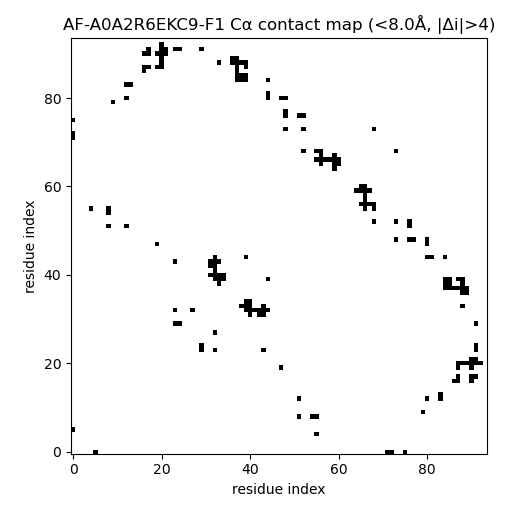 84 ? -4.473 -6.580 5.326 1.00 92.25 84 HIS A O 1
ATOM 641 N N . ASP A 1 85 ? -6.196 -6.326 3.900 1.00 91.50 85 ASP A N 1
ATOM 642 C C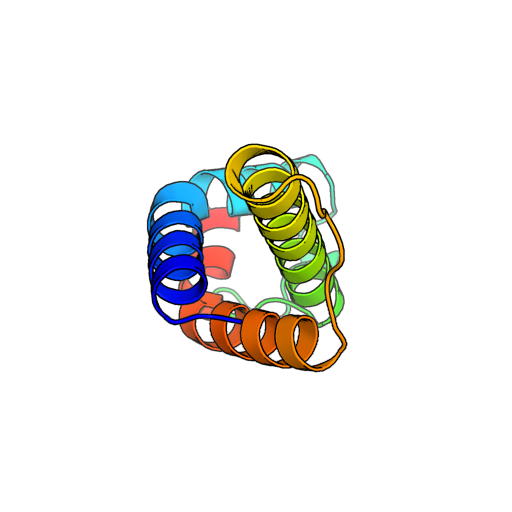A . ASP A 1 85 ? -6.946 -5.339 4.676 1.00 91.50 85 ASP A CA 1
ATOM 643 C C . ASP A 1 85 ? -7.104 -5.746 6.147 1.00 91.50 85 ASP A C 1
ATOM 645 O O . ASP A 1 85 ? -6.597 -5.078 7.051 1.00 91.50 85 ASP A O 1
ATOM 649 N N . SER A 1 86 ? -7.660 -6.938 6.373 1.00 89.75 86 SER A N 1
ATOM 650 C CA . SER A 1 86 ? -7.903 -7.467 7.718 1.00 89.75 86 SER A CA 1
ATOM 651 C C . SER A 1 86 ? -6.642 -7.634 8.553 1.00 89.75 86 SER A C 1
ATOM 653 O O . SER A 1 86 ? -6.646 -7.410 9.767 1.00 89.75 86 SER A O 1
ATOM 655 N N . ARG A 1 87 ? -5.525 -7.979 7.908 1.00 90.06 87 ARG A N 1
ATOM 656 C CA . ARG A 1 87 ? -4.234 -8.090 8.580 1.00 90.06 87 ARG A CA 1
ATOM 657 C C . ARG A 1 87 ? -3.767 -6.722 9.054 1.00 90.06 87 ARG A C 1
ATOM 659 O O . ARG A 1 87 ? -3.407 -6.591 10.219 1.00 90.06 87 ARG A O 1
ATOM 666 N N . ILE A 1 88 ? -3.789 -5.713 8.186 1.00 88.81 88 ILE A N 1
ATOM 667 C CA . ILE A 1 88 ? -3.380 -4.351 8.550 1.00 88.81 88 ILE A CA 1
ATOM 668 C C . ILE A 1 88 ? -4.292 -3.791 9.641 1.00 88.81 88 ILE A C 1
ATOM 670 O O . ILE A 1 88 ? -3.792 -3.254 10.629 1.00 88.81 88 ILE A O 1
ATOM 674 N N . ALA A 1 89 ? -5.606 -3.964 9.495 1.00 89.25 89 ALA A N 1
ATOM 675 C CA . ALA A 1 89 ? -6.591 -3.518 10.468 1.00 89.25 89 ALA A CA 1
ATOM 676 C C . ALA A 1 89 ? -6.328 -4.112 11.864 1.00 89.25 89 ALA A C 1
ATOM 678 O O . ALA A 1 89 ? -6.298 -3.387 12.860 1.00 89.25 89 ALA A O 1
ATOM 679 N N . SER A 1 90 ? -6.020 -5.413 11.932 1.00 88.88 90 SER A N 1
ATOM 680 C CA . SER A 1 90 ? -5.736 -6.096 13.200 1.00 88.88 90 SER A CA 1
ATOM 681 C C . SER A 1 90 ? -4.502 -5.555 13.938 1.00 88.88 90 SER A C 1
ATOM 683 O O . SER A 1 90 ? -4.463 -5.564 15.169 1.00 88.88 90 SER A O 1
ATOM 685 N N . GLU A 1 91 ? -3.514 -5.031 13.210 1.00 89.00 91 GLU A N 1
ATOM 686 C CA . GLU A 1 91 ? -2.272 -4.498 13.780 1.00 89.00 91 GLU A CA 1
ATOM 687 C C . GLU A 1 91 ? -2.444 -3.108 14.405 1.00 89.00 91 GLU A C 1
ATOM 689 O O . GLU A 1 91 ? -1.630 -2.696 15.229 1.00 89.00 91 GLU A O 1
ATOM 694 N N . ILE A 1 92 ? -3.511 -2.377 14.068 1.00 84.38 92 ILE A N 1
ATOM 695 C CA . ILE A 1 92 ? -3.788 -1.056 14.656 1.00 84.38 92 ILE A CA 1
ATOM 696 C C . ILE A 1 92 ? -4.118 -1.177 16.158 1.00 84.38 92 ILE A C 1
ATOM 698 O O . ILE A 1 92 ? -3.864 -0.247 16.928 1.00 84.38 92 ILE A O 1
ATOM 702 N N . TYR A 1 93 ? -4.626 -2.329 16.609 1.00 72.38 93 TYR A N 1
ATOM 703 C CA . TYR A 1 93 ? -4.961 -2.581 18.017 1.00 72.38 93 TYR A CA 1
ATOM 704 C C . TYR A 1 93 ? -3.884 -3.335 18.819 1.00 72.38 93 TYR A C 1
ATOM 706 O O . TYR A 1 93 ? -4.043 -3.452 20.038 1.00 72.38 93 TYR A O 1
ATOM 714 N N . SER A 1 94 ? -2.825 -3.836 18.170 1.00 70.75 94 SER A N 1
ATOM 715 C CA . SER A 1 94 ? -1.701 -4.550 18.812 1.00 70.75 94 SER A CA 1
ATOM 716 C C . SER A 1 94 ? -0.725 -3.605 19.512 1.00 70.75 94 SER A C 1
ATOM 718 O O . SER A 1 94 ? -0.284 -3.942 20.632 1.00 70.75 94 SER A O 1
#

Foldseek 3Di:
DDPVLLVVLLVVCVVCLLVLLQCCLVVDDLVQFDPDLQAGDPRVLVVQLVVSLVVQLVVCCVPPVGSDDDPVNSVSSSVSCVVCGRVSSNSNVD

Sequence (94 aa):
MDRYERELLDDAISQLSASIGNALREGFETEAVLEEKDELTDFGAMWVQGYLVGQLATLRAISAGNPNVSPADIEEIGALVAEHDSRIASEIYS

Secondary structure (DS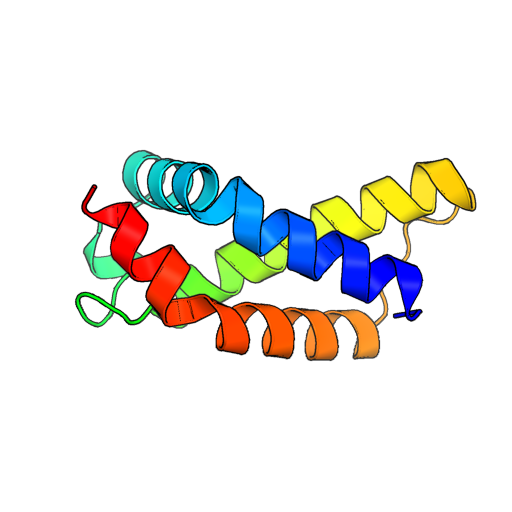SP, 8-state):
--HHHHHHHHHHHHHHHHHHHHHHHHHS-HHHHEEETTEE-HHHHHHHHHHHHHHHHHHHHHHHS-----HHHHHHHHHHHHHHHHHHHHHTT-